Protein AF-A0A353N659-F1 (afdb_monomer)

Sequence (116 aa):
MRKIFEKTHPSIKVKIETIGYGDYFTVMQTRIAGGNVPDAFELNYENFATYAKKGTLLPLDELITKGKFDTVVINENALHAFKANNLQYGLPFSFSNVILIYNKELFDKAGIAYPT

Nearest PDB structures (foldseek):
  5f7v-assembly1_A  TM=8.995E-01  e=1.451E-08  Listeria monocytogenes EGD-e
  5z6c-assembly1_A  TM=7.705E-01  e=9.940E-04  Bacillus subtilis subsp. subtilis str. 168
  5z6b-assembly1_A  TM=7.671E-01  e=1.711E-03  Bacillus subtilis subsp. subtilis str. 168
  8vqk-assembly1_A  TM=7.146E-01  e=1.158E+00  Escherichia coli
  7v09-assembly2_B  TM=7.030E-01  e=1.627E+00  Enterobacter cloacae subsp. cloacae ATCC 13047

Radius of gyration: 19.48 Å; Cα contacts (8 Å, |Δi|>4): 58; chains: 1; bounding box: 49×35×52 Å

Foldseek 3Di:
DQVVVCVVVVVDHDDDDDDPPVCVVVVQVVCLVVVNHDPDDDDDLVCLVVCVVV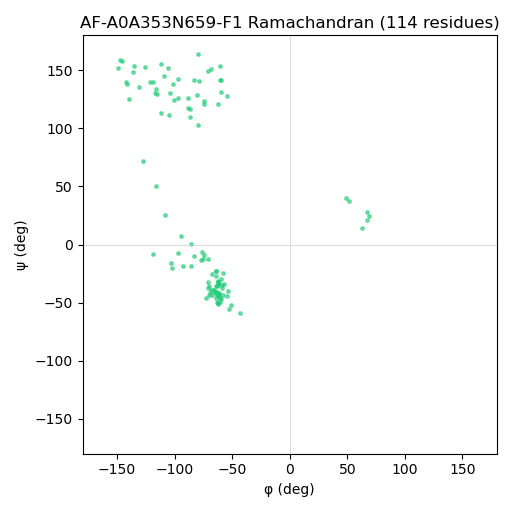VSFDFCPVVCVVVVPDLVVPDPVVQCSQDDPNTGGDRDPDD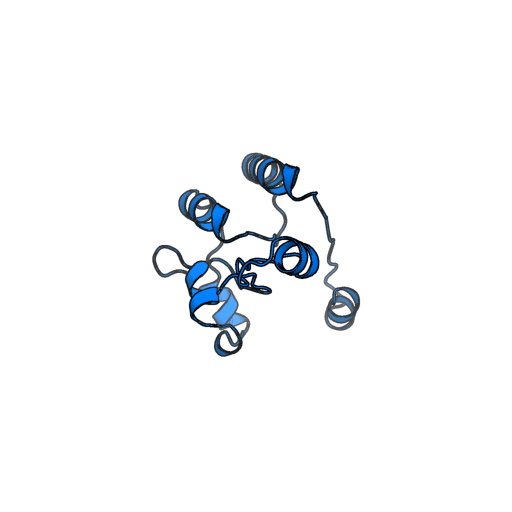DDDDDDDDVVVCVVVVHDDDD

Secondary structure (DSSP, 8-state):
-HHHHHHH-TT---------HHHHHHHHHHHHHTT---SS----HHHHHHHHHTT-S---HHHHHHHT--GGGS-HHHHHTTEETTEE----S----------HHHHHHHT-PPP-

Structure (mmCIF, N/CA/C/O backbone):
data_AF-A0A353N659-F1
#
_entry.id   AF-A0A353N659-F1
#
loop_
_atom_site.group_PDB
_atom_site.id
_atom_site.type_symbol
_atom_site.label_atom_id
_atom_site.label_alt_id
_atom_site.label_comp_id
_atom_site.label_asym_id
_atom_site.label_entity_id
_atom_site.label_seq_id
_atom_site.pdbx_PDB_ins_code
_atom_site.Cartn_x
_atom_site.Cartn_y
_atom_site.Cartn_z
_atom_site.occupancy
_atom_site.B_iso_or_equiv
_atom_site.auth_seq_id
_atom_site.auth_comp_id
_atom_site.auth_asym_id
_atom_site.auth_atom_id
_atom_site.pdbx_PDB_model_num
ATOM 1 N N . MET A 1 1 ? -2.526 -16.295 4.833 1.00 85.06 1 MET A N 1
ATOM 2 C CA . MET A 1 1 ? -2.678 -15.269 5.890 1.00 85.06 1 MET A CA 1
ATOM 3 C C . MET A 1 1 ? -4.105 -15.183 6.440 1.00 85.06 1 MET A C 1
ATOM 5 O O . MET A 1 1 ? -4.250 -15.440 7.626 1.00 85.06 1 MET A O 1
ATOM 9 N N . ARG A 1 2 ? -5.157 -14.972 5.623 1.00 93.44 2 ARG A N 1
ATOM 10 C CA . ARG A 1 2 ? -6.570 -14.917 6.083 1.00 93.44 2 ARG A CA 1
ATOM 11 C C . ARG A 1 2 ? -6.968 -15.993 7.104 1.00 93.44 2 ARG A C 1
ATOM 13 O O . ARG A 1 2 ? -7.353 -15.669 8.216 1.00 93.44 2 ARG A O 1
ATOM 20 N N . LYS A 1 3 ? -6.823 -17.275 6.740 1.00 95.12 3 LYS A N 1
ATOM 21 C CA . LYS A 1 3 ? -7.225 -18.406 7.600 1.00 95.12 3 LYS A CA 1
ATOM 22 C C . LYS A 1 3 ? -6.542 -18.395 8.976 1.00 95.12 3 LYS A C 1
ATOM 24 O O . LYS A 1 3 ? -7.138 -18.833 9.948 1.00 95.12 3 LYS A O 1
ATOM 29 N N . ILE A 1 4 ? -5.294 -17.924 9.051 1.00 96.31 4 ILE A N 1
ATOM 30 C CA . ILE A 1 4 ? -4.540 -17.841 10.310 1.00 96.31 4 ILE A CA 1
ATOM 31 C C . ILE A 1 4 ? -5.098 -16.703 11.168 1.00 96.31 4 ILE A C 1
ATOM 33 O O . ILE A 1 4 ? -5.375 -16.919 12.342 1.00 96.31 4 ILE A O 1
ATOM 37 N N . PHE A 1 5 ? -5.328 -15.532 10.567 1.00 95.75 5 PHE A N 1
ATOM 38 C CA . PHE A 1 5 ? -5.920 -14.381 11.247 1.00 95.75 5 PHE A CA 1
ATOM 39 C C . PHE A 1 5 ? -7.317 -14.694 11.805 1.00 95.75 5 PHE A C 1
ATOM 41 O O . PHE A 1 5 ? -7.577 -14.454 12.978 1.00 95.75 5 PHE A O 1
ATOM 48 N N . GLU A 1 6 ? -8.190 -15.313 11.005 1.00 97.56 6 GLU A N 1
ATOM 49 C CA . GLU A 1 6 ? -9.547 -15.693 11.435 1.00 97.56 6 GLU A CA 1
ATOM 50 C C . GLU A 1 6 ? -9.544 -16.794 12.508 1.00 97.56 6 GLU A C 1
ATOM 52 O O . GLU A 1 6 ? -10.481 -16.891 13.296 1.00 97.56 6 GLU A O 1
ATOM 57 N N . LYS A 1 7 ? -8.496 -17.629 12.566 1.00 97.31 7 LYS A N 1
ATOM 58 C CA . LYS A 1 7 ? -8.337 -18.632 13.627 1.00 97.31 7 LYS A CA 1
ATOM 59 C C . LYS A 1 7 ? -7.995 -17.982 14.970 1.00 97.31 7 LYS A C 1
ATOM 61 O O . LYS A 1 7 ? -8.463 -18.460 15.998 1.00 97.31 7 LYS A O 1
ATOM 66 N N . THR A 1 8 ? -7.182 -16.924 14.972 1.00 97.50 8 THR A N 1
ATOM 67 C CA . THR A 1 8 ? -6.812 -16.189 16.194 1.00 97.50 8 THR A CA 1
ATOM 68 C C . THR A 1 8 ? -7.824 -15.105 16.574 1.00 97.50 8 THR A C 1
ATOM 70 O O . THR A 1 8 ?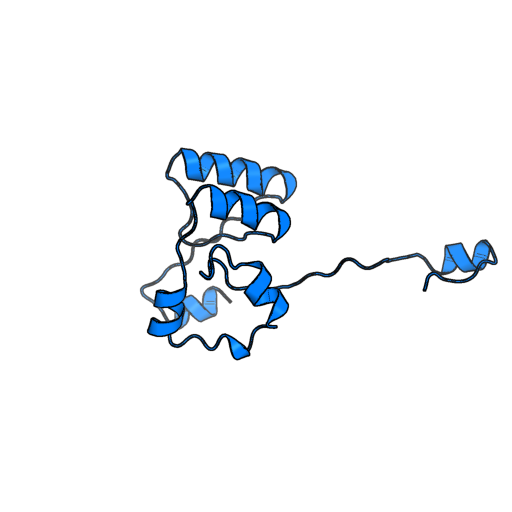 -7.868 -14.707 17.733 1.00 97.50 8 THR A O 1
ATOM 73 N N . HIS A 1 9 ? -8.679 -14.683 15.636 1.00 96.69 9 HIS A N 1
ATOM 74 C 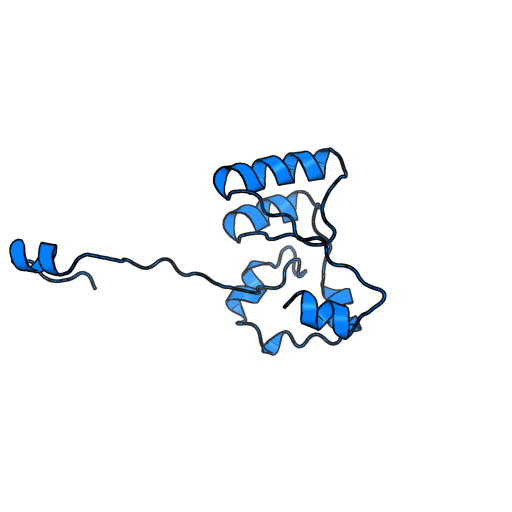CA . HIS A 1 9 ? -9.737 -13.686 15.830 1.00 96.69 9 HIS A CA 1
ATOM 75 C C . HIS A 1 9 ? -11.091 -14.237 15.344 1.00 96.69 9 HIS A C 1
ATOM 77 O O . HIS A 1 9 ? -11.597 -13.813 14.304 1.00 96.69 9 HIS A O 1
ATOM 83 N N . PRO A 1 10 ? -11.702 -15.196 16.065 1.00 96.12 10 PRO A N 1
ATOM 84 C CA . PRO A 1 10 ? -12.849 -15.963 15.566 1.00 96.12 10 PRO A CA 1
ATOM 85 C C . PRO A 1 10 ? -14.114 -15.129 15.306 1.00 96.12 10 PRO A C 1
ATOM 87 O O . PRO A 1 10 ? -14.953 -15.540 14.500 1.00 96.12 10 PRO A O 1
ATOM 90 N N . SER A 1 11 ? -14.242 -13.966 15.955 1.00 97.62 11 SER A N 1
ATOM 91 C CA . SER A 1 11 ? -15.331 -13.004 15.747 1.00 97.62 11 SER A CA 1
ATOM 92 C C . SER A 1 11 ? -15.176 -12.158 14.478 1.00 97.62 11 SER A C 1
ATOM 94 O O . SER A 1 11 ? -16.137 -11.513 14.071 1.00 97.62 11 SER A O 1
ATOM 96 N N . ILE A 1 12 ? -14.001 -12.162 13.840 1.00 97.56 12 ILE A N 1
ATOM 97 C CA . ILE A 1 12 ? -13.719 -11.371 12.640 1.00 97.56 12 ILE A CA 1
ATOM 98 C C . ILE A 1 12 ? -13.729 -12.290 11.416 1.00 97.56 12 ILE A C 1
ATOM 100 O O . ILE A 1 12 ? -13.075 -13.335 11.392 1.00 97.56 12 ILE A O 1
ATOM 104 N N . LYS A 1 13 ? -14.467 -11.887 10.377 1.00 97.00 13 LYS A N 1
ATOM 105 C CA . LYS A 1 13 ? -14.472 -12.534 9.059 1.00 97.00 13 LYS A CA 1
ATOM 106 C C . LYS A 1 13 ? -13.924 -11.574 8.022 1.00 97.00 13 LYS A C 1
ATOM 108 O O . LYS A 1 13 ? -14.382 -10.442 7.928 1.00 97.00 13 LYS A O 1
ATOM 113 N N . VAL A 1 14 ? -12.957 -12.034 7.236 1.00 97.00 14 VAL A N 1
ATOM 114 C CA . VAL A 1 14 ? -12.292 -11.208 6.228 1.00 97.00 14 VAL A CA 1
ATOM 115 C C . VAL A 1 14 ? -12.805 -11.597 4.847 1.00 97.00 14 VAL A C 1
ATOM 117 O O . VAL A 1 14 ? -12.511 -12.679 4.330 1.00 97.00 14 VAL A O 1
ATOM 120 N N . LYS A 1 15 ? -13.551 -10.692 4.216 1.00 96.62 15 LYS A N 1
ATOM 121 C CA . LYS A 1 15 ? -13.955 -10.825 2.815 1.00 96.62 15 LYS A CA 1
ATOM 122 C C . LYS A 1 15 ? -12.874 -10.209 1.930 1.00 96.62 15 LYS A C 1
ATOM 124 O O . LYS A 1 15 ? -12.611 -9.018 2.019 1.00 96.62 15 LYS A O 1
ATOM 129 N N . ILE A 1 16 ? -12.250 -11.027 1.087 1.00 95.56 16 ILE A N 1
ATOM 130 C CA . ILE A 1 16 ? -11.265 -10.556 0.108 1.00 95.56 16 ILE A CA 1
ATOM 131 C C . ILE A 1 16 ? -11.983 -10.379 -1.224 1.00 95.56 16 ILE A C 1
ATOM 133 O O . ILE A 1 16 ? -12.619 -11.316 -1.707 1.00 95.56 16 ILE A O 1
ATOM 137 N N . GLU A 1 17 ? -11.861 -9.193 -1.805 1.00 95.50 17 GLU A N 1
ATOM 138 C CA . GLU A 1 17 ? -12.316 -8.886 -3.156 1.00 95.50 17 GLU A CA 1
ATOM 139 C C . GLU A 1 17 ? -11.100 -8.541 -4.009 1.00 95.50 17 GLU A C 1
ATOM 141 O O . GLU A 1 17 ? -10.232 -7.784 -3.582 1.00 95.50 17 GLU A O 1
ATOM 146 N N . THR A 1 18 ? -11.031 -9.106 -5.211 1.00 95.44 18 THR A N 1
ATOM 147 C CA . THR A 1 18 ? -9.939 -8.854 -6.152 1.00 95.44 18 THR A CA 1
ATOM 148 C C . THR A 1 18 ? -10.511 -8.191 -7.391 1.00 95.44 18 THR A C 1
ATOM 150 O O . THR A 1 18 ? -11.491 -8.670 -7.958 1.00 95.44 18 THR A O 1
ATOM 153 N N . ILE A 1 19 ? -9.892 -7.089 -7.805 1.00 95.88 19 ILE A N 1
ATOM 154 C CA . ILE A 1 19 ? -10.228 -6.353 -9.023 1.00 95.88 19 ILE A CA 1
ATOM 155 C C . ILE A 1 19 ? -8.962 -6.328 -9.880 1.00 95.88 19 ILE A C 1
ATOM 157 O O . ILE A 1 19 ? -7.859 -6.183 -9.350 1.00 95.88 19 ILE A O 1
ATOM 161 N N . GLY A 1 20 ? -9.104 -6.502 -11.194 1.00 96.31 20 GLY A N 1
ATOM 162 C CA . GLY A 1 20 ? -7.974 -6.397 -12.114 1.00 96.31 20 GLY A CA 1
ATOM 163 C C . GLY A 1 20 ? -7.343 -5.006 -12.045 1.00 96.31 20 GLY A C 1
ATOM 164 O O . GLY A 1 20 ? -8.054 -4.010 -11.937 1.00 96.31 20 GLY A O 1
ATOM 165 N N . TYR A 1 21 ? -6.012 -4.926 -12.125 1.00 92.00 21 TYR A N 1
ATOM 166 C CA . TYR A 1 21 ? -5.287 -3.661 -11.950 1.00 92.00 21 TYR A CA 1
ATOM 167 C C . TYR A 1 21 ? -5.797 -2.537 -12.869 1.00 92.00 21 TYR A C 1
ATOM 169 O O . TYR A 1 21 ? -5.951 -1.405 -12.417 1.00 92.00 21 TYR A O 1
ATOM 177 N N . GLY A 1 22 ? -6.125 -2.861 -14.128 1.00 95.69 22 GLY A N 1
ATOM 178 C CA . GLY A 1 22 ? -6.641 -1.892 -15.104 1.00 95.69 22 GLY A CA 1
ATOM 179 C C . GLY A 1 22 ? -7.949 -1.210 -14.686 1.00 95.69 22 GLY A C 1
ATOM 180 O O . GLY A 1 22 ? -8.158 -0.047 -15.018 1.00 95.69 22 GLY A O 1
ATOM 181 N N . ASP A 1 23 ? -8.782 -1.893 -13.898 1.00 96.62 23 ASP A N 1
ATOM 182 C CA . ASP A 1 23 ? -10.087 -1.388 -13.458 1.00 96.62 23 ASP A CA 1
ATOM 183 C C . ASP A 1 23 ? -10.080 -0.903 -12.001 1.00 96.62 23 ASP A C 1
ATOM 185 O O . ASP A 1 23 ? -10.994 -0.195 -11.571 1.00 96.62 23 ASP A O 1
ATOM 189 N N . TYR A 1 24 ? -9.056 -1.277 -11.229 1.00 96.50 24 TYR A N 1
ATOM 190 C CA . TYR A 1 24 ? -9.014 -1.134 -9.775 1.00 96.50 24 TYR A CA 1
ATOM 191 C C . TYR A 1 24 ? -9.323 0.292 -9.306 1.00 96.50 24 TYR A C 1
ATOM 193 O O . TYR A 1 24 ? -10.258 0.509 -8.533 1.00 96.50 24 TYR A O 1
ATOM 201 N N . PHE A 1 25 ? -8.580 1.286 -9.799 1.00 95.06 25 PHE A N 1
ATOM 202 C CA . PHE A 1 25 ? -8.730 2.669 -9.337 1.00 95.06 25 PHE A CA 1
ATOM 203 C C . PHE A 1 25 ? -10.035 3.316 -9.806 1.00 95.06 25 PHE A C 1
ATOM 205 O O . PHE A 1 25 ? -10.619 4.096 -9.055 1.00 95.06 25 PHE A O 1
ATOM 212 N N . THR A 1 26 ? -10.544 2.947 -10.984 1.00 95.06 26 THR A N 1
ATOM 213 C CA . THR A 1 26 ? -11.863 3.388 -11.461 1.00 95.06 26 THR A CA 1
ATOM 214 C C . THR A 1 26 ? -12.962 2.881 -10.531 1.00 95.06 26 THR A C 1
ATOM 216 O O . THR A 1 26 ? -13.754 3.670 -10.016 1.00 95.06 26 THR A O 1
ATOM 219 N N . VAL A 1 27 ? -12.959 1.578 -10.224 1.00 96.12 27 VAL A N 1
ATOM 220 C CA . VAL A 1 27 ? -13.927 0.971 -9.299 1.00 96.12 27 VAL A CA 1
ATOM 221 C C . VAL A 1 27 ? -13.815 1.587 -7.905 1.00 96.12 27 VAL A C 1
ATOM 223 O O . VAL A 1 27 ? -14.835 1.899 -7.289 1.00 96.12 27 VAL A O 1
ATOM 226 N N . MET A 1 28 ? -12.596 1.816 -7.408 1.00 95.94 28 MET A N 1
ATOM 227 C CA . MET A 1 28 ? -12.384 2.441 -6.101 1.00 95.94 28 MET A CA 1
ATOM 228 C C . MET A 1 28 ? -12.915 3.875 -6.040 1.00 95.94 28 MET A C 1
ATOM 230 O O . MET A 1 28 ? -13.537 4.244 -5.047 1.00 95.94 28 MET A O 1
ATOM 234 N N . GLN A 1 29 ? -12.732 4.678 -7.090 1.00 92.50 29 GLN A N 1
ATOM 235 C CA . GLN A 1 29 ? -13.297 6.029 -7.153 1.00 92.50 29 GLN A CA 1
ATOM 236 C C . GLN A 1 29 ? -14.830 6.008 -7.127 1.00 92.50 29 GLN A C 1
ATOM 238 O O . GLN A 1 29 ? -15.432 6.779 -6.379 1.00 92.50 29 GLN A O 1
ATOM 243 N N . THR A 1 30 ? -15.465 5.098 -7.874 1.00 95.06 30 THR A N 1
ATOM 244 C CA . THR A 1 30 ? -16.925 4.916 -7.834 1.00 95.06 30 THR A CA 1
ATOM 245 C C . THR A 1 30 ? -17.402 4.477 -6.451 1.00 95.06 30 THR A C 1
ATOM 247 O O . THR A 1 30 ? -18.378 5.022 -5.942 1.00 95.06 30 THR A O 1
ATOM 250 N N . ARG A 1 31 ? -16.701 3.532 -5.808 1.00 95.62 31 ARG A N 1
ATOM 251 C CA . ARG A 1 31 ? -17.019 3.065 -4.449 1.00 95.62 31 ARG A CA 1
ATOM 252 C C . ARG A 1 31 ? -16.916 4.182 -3.414 1.00 95.62 31 ARG A C 1
ATOM 254 O O . ARG A 1 31 ? -17.800 4.292 -2.573 1.00 95.62 31 ARG A O 1
ATOM 261 N N . ILE A 1 32 ? -15.893 5.032 -3.509 1.00 93.62 32 ILE A N 1
ATOM 262 C CA . ILE A 1 32 ? -15.735 6.214 -2.647 1.00 93.62 32 ILE A CA 1
ATOM 263 C C . ILE A 1 32 ? -16.879 7.198 -2.857 1.00 93.62 32 ILE A C 1
ATOM 265 O O . ILE A 1 32 ? -17.512 7.603 -1.887 1.00 93.62 32 ILE A O 1
ATOM 269 N N . ALA A 1 33 ? -17.188 7.543 -4.107 1.00 92.62 33 ALA A N 1
ATOM 270 C CA . ALA A 1 33 ? -18.281 8.462 -4.414 1.00 92.62 33 ALA A CA 1
ATOM 271 C C . ALA A 1 33 ? -19.650 7.924 -3.959 1.00 92.62 33 ALA A C 1
ATOM 273 O O . ALA A 1 33 ? -20.500 8.694 -3.521 1.00 92.62 33 ALA A O 1
ATOM 274 N N . GLY A 1 34 ? -19.855 6.606 -4.043 1.00 95.38 34 GLY A N 1
ATOM 275 C CA . GLY A 1 34 ? -21.080 5.931 -3.617 1.00 95.38 34 GLY A CA 1
ATOM 276 C C . GLY A 1 34 ? -21.136 5.555 -2.133 1.00 95.38 34 GLY A C 1
ATOM 277 O O . GLY A 1 34 ? -22.115 4.939 -1.722 1.00 95.38 34 GLY A O 1
ATOM 278 N N . GLY A 1 35 ? -20.105 5.860 -1.335 1.00 93.00 35 GLY A N 1
ATOM 279 C CA . GLY A 1 35 ? -20.060 5.507 0.091 1.00 93.00 35 GLY A CA 1
ATOM 280 C C . GLY A 1 35 ? -19.976 4.000 0.381 1.00 93.00 35 GLY A C 1
ATOM 281 O O . GLY A 1 35 ? -20.315 3.572 1.478 1.00 93.00 35 GLY A O 1
ATOM 282 N N . ASN A 1 36 ? -19.530 3.192 -0.585 1.00 94.50 36 ASN A N 1
ATOM 283 C CA . ASN A 1 36 ? -19.417 1.731 -0.485 1.00 94.50 36 ASN A CA 1
ATOM 284 C C . ASN A 1 36 ? -17.949 1.273 -0.590 1.00 94.50 36 ASN A C 1
ATO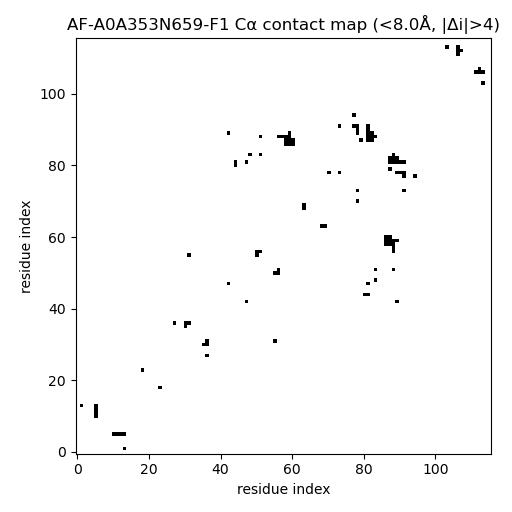M 286 O O . ASN A 1 36 ? -17.585 0.442 -1.428 1.00 94.50 36 ASN A O 1
ATOM 290 N N . VAL A 1 37 ? -17.081 1.899 0.205 1.00 93.19 37 VAL A N 1
ATOM 291 C CA . VAL A 1 37 ? -15.637 1.622 0.248 1.00 93.19 37 VAL A CA 1
ATOM 292 C C . VAL A 1 37 ? -15.372 0.420 1.160 1.00 93.19 37 VAL A C 1
ATOM 294 O O . VAL A 1 37 ? -16.025 0.310 2.195 1.00 93.19 37 VAL A O 1
ATOM 297 N N . PRO A 1 38 ? -14.422 -0.472 0.825 1.00 95.62 38 PRO A N 1
ATOM 298 C CA . PRO A 1 38 ? -13.946 -1.487 1.764 1.00 95.62 38 PRO A CA 1
ATOM 299 C C . PRO A 1 38 ? -13.330 -0.867 3.027 1.00 95.62 38 PRO A C 1
ATOM 301 O O . PRO A 1 38 ? -12.743 0.212 2.959 1.00 95.62 38 PRO A O 1
ATOM 304 N N . ASP A 1 39 ? -13.364 -1.594 4.145 1.00 95.62 39 ASP A N 1
ATOM 305 C CA . ASP A 1 39 ? -12.744 -1.157 5.409 1.00 95.62 39 ASP A CA 1
ATOM 306 C C . ASP A 1 39 ? -11.218 -0.980 5.294 1.00 95.62 39 ASP A C 1
ATOM 308 O O . ASP A 1 39 ? -10.621 -0.128 5.948 1.00 95.62 39 ASP A O 1
ATOM 312 N N . ALA A 1 40 ? -10.584 -1.795 4.448 1.00 94.56 40 ALA A N 1
ATOM 313 C CA . ALA A 1 40 ? -9.177 -1.710 4.087 1.00 94.56 40 ALA A CA 1
ATOM 314 C C . ALA A 1 40 ? -9.015 -2.049 2.603 1.00 94.56 40 ALA A C 1
ATOM 316 O O . ALA A 1 40 ? -9.666 -2.961 2.090 1.00 94.56 40 ALA A O 1
ATOM 317 N N . PHE A 1 41 ? -8.142 -1.324 1.909 1.00 94.94 41 PHE A N 1
ATOM 318 C CA . PHE A 1 41 ? -7.894 -1.517 0.485 1.00 94.94 41 PHE A CA 1
ATOM 319 C C . PHE A 1 41 ? -6.441 -1.201 0.137 1.00 94.94 41 PHE A C 1
ATOM 321 O O . PHE A 1 41 ? -5.746 -0.490 0.861 1.00 94.94 41 PHE A O 1
ATOM 328 N N . GLU A 1 42 ? -5.981 -1.746 -0.984 1.00 93.69 42 GLU A N 1
ATOM 329 C CA . GLU A 1 42 ? -4.636 -1.496 -1.488 1.00 93.69 42 GLU A CA 1
ATOM 330 C C . GLU A 1 42 ? -4.568 -0.139 -2.192 1.00 93.69 42 GLU A C 1
ATOM 332 O O . GLU A 1 42 ? -5.480 0.264 -2.917 1.00 93.69 42 GLU A O 1
ATOM 337 N N . LEU A 1 43 ? -3.465 0.571 -1.999 1.00 93.44 43 LEU A N 1
ATOM 338 C CA . LEU A 1 43 ? -3.201 1.838 -2.659 1.00 93.44 43 LEU A CA 1
ATOM 339 C C . LEU A 1 43 ? -1.732 1.846 -3.058 1.00 93.44 43 LEU A C 1
ATOM 341 O O . LEU A 1 43 ? -0.858 1.626 -2.222 1.00 93.44 43 LEU A O 1
ATOM 345 N N . ASN A 1 44 ? -1.465 2.069 -4.340 1.00 92.44 44 ASN A N 1
ATOM 346 C CA . ASN A 1 44 ? -0.102 2.266 -4.805 1.00 92.44 44 ASN A CA 1
ATOM 347 C C . ASN A 1 44 ? 0.352 3.705 -4.522 1.00 92.44 44 ASN A C 1
ATOM 349 O O . ASN A 1 44 ? -0.453 4.603 -4.245 1.00 92.44 44 ASN A O 1
ATOM 353 N N . TYR A 1 45 ? 1.660 3.918 -4.594 1.00 90.31 45 TYR A N 1
ATOM 354 C CA . TYR A 1 45 ? 2.252 5.218 -4.311 1.00 90.31 45 TYR A CA 1
ATOM 355 C C . TYR A 1 45 ? 1.786 6.294 -5.307 1.00 90.31 45 TYR A C 1
ATOM 357 O O . TYR A 1 45 ? 1.518 7.430 -4.923 1.00 90.31 45 TYR A O 1
ATOM 365 N N . GLU A 1 46 ? 1.599 5.922 -6.574 1.00 91.56 46 GLU A N 1
ATOM 366 C CA . GLU A 1 46 ? 1.222 6.825 -7.663 1.00 91.56 46 GLU A CA 1
ATOM 367 C C . GLU A 1 46 ? -0.166 7.447 -7.460 1.00 91.56 46 GLU A C 1
ATOM 369 O O . GLU A 1 46 ? -0.380 8.612 -7.797 1.00 91.56 46 GLU A O 1
ATOM 374 N N . ASN A 1 47 ? -1.116 6.700 -6.885 1.00 93.44 47 ASN A N 1
ATOM 375 C CA . ASN A 1 47 ? -2.461 7.213 -6.615 1.00 93.44 47 ASN A CA 1
ATOM 376 C C . ASN A 1 47 ? -2.610 7.806 -5.211 1.00 93.44 47 ASN A C 1
ATOM 378 O O . ASN A 1 47 ? -3.536 8.591 -4.984 1.00 93.44 47 ASN A O 1
ATOM 382 N N . PHE A 1 48 ? -1.709 7.481 -4.278 1.00 94.94 48 PHE A N 1
ATOM 383 C CA . PHE A 1 48 ? -1.813 7.879 -2.874 1.00 94.94 48 PHE A CA 1
ATOM 384 C C . PHE A 1 48 ? -2.068 9.379 -2.681 1.00 94.94 48 PHE A C 1
ATOM 386 O O . PHE A 1 48 ? -3.038 9.762 -2.022 1.00 94.94 48 PHE A O 1
ATOM 393 N N . ALA A 1 49 ? -1.252 10.233 -3.305 1.00 92.81 49 ALA A N 1
ATOM 394 C CA . ALA A 1 49 ? -1.339 11.680 -3.121 1.00 92.81 49 ALA A CA 1
ATOM 395 C C . ALA A 1 49 ? -2.718 12.246 -3.503 1.00 92.81 49 ALA A C 1
ATOM 397 O O . ALA A 1 49 ? -3.214 13.170 -2.857 1.00 92.81 49 ALA A O 1
ATOM 398 N N . THR A 1 50 ? -3.366 11.682 -4.525 1.00 93.25 50 THR A N 1
ATOM 399 C CA . THR A 1 50 ? -4.713 12.090 -4.946 1.00 93.25 50 THR A CA 1
ATOM 400 C C . THR A 1 50 ? -5.762 11.726 -3.898 1.00 93.25 50 THR A C 1
ATOM 402 O O . THR A 1 50 ? -6.627 12.545 -3.594 1.00 93.25 50 THR A O 1
ATOM 405 N N . TYR A 1 51 ? -5.688 10.526 -3.323 1.00 95.00 51 TYR A N 1
ATOM 406 C CA . TYR A 1 51 ? -6.639 10.068 -2.307 1.00 95.00 51 TYR A CA 1
ATOM 407 C C . TYR A 1 51 ? -6.460 10.841 -0.994 1.00 95.00 51 TYR A C 1
ATOM 409 O O . TYR A 1 51 ? -7.441 11.300 -0.410 1.00 95.00 51 TYR A O 1
ATOM 417 N N . ALA A 1 52 ? -5.212 11.078 -0.580 1.00 94.81 52 ALA A N 1
ATOM 418 C CA . ALA A 1 52 ? -4.905 11.893 0.592 1.00 94.81 52 ALA A CA 1
ATOM 419 C C . ALA A 1 52 ? -5.430 13.331 0.440 1.00 94.81 52 ALA A C 1
ATOM 421 O O . ALA A 1 52 ? -6.108 13.841 1.329 1.00 94.81 52 ALA A O 1
ATOM 422 N N . LYS A 1 53 ? -5.202 13.971 -0.719 1.00 92.88 53 LYS A N 1
ATOM 423 C CA . LYS A 1 53 ? -5.710 15.327 -1.008 1.00 92.88 53 LYS A CA 1
ATOM 424 C C . LYS A 1 53 ? -7.236 15.416 -1.018 1.00 92.88 53 LYS A C 1
ATOM 426 O O . LYS A 1 53 ? -7.777 16.456 -0.661 1.00 92.88 53 LYS A O 1
ATOM 431 N N . LYS A 1 54 ? -7.926 14.350 -1.431 1.00 92.50 54 LYS A N 1
ATOM 432 C CA . LYS A 1 54 ? -9.396 14.280 -1.426 1.00 92.50 54 LYS A CA 1
ATOM 433 C C . LYS A 1 54 ? -9.985 14.045 -0.030 1.00 92.50 54 LYS A C 1
ATOM 435 O O . LYS A 1 54 ? -11.203 14.083 0.104 1.00 92.50 54 LYS A O 1
ATOM 440 N N . GLY A 1 55 ? -9.158 13.792 0.989 1.00 92.94 55 GLY A N 1
ATOM 441 C CA . GLY A 1 55 ? -9.624 13.539 2.354 1.00 92.94 55 GLY A CA 1
ATOM 442 C C . GLY A 1 55 ? -10.372 12.213 2.508 1.00 92.94 55 GLY A C 1
ATOM 443 O O . GLY A 1 55 ? -11.196 12.073 3.403 1.00 92.94 55 GLY A O 1
ATOM 444 N N . THR A 1 56 ? -10.117 11.241 1.626 1.00 93.00 56 THR A N 1
ATOM 445 C CA . THR A 1 56 ? -10.836 9.954 1.599 1.00 93.00 56 THR A CA 1
ATOM 446 C C . THR A 1 56 ? -10.114 8.853 2.378 1.00 93.00 56 THR A C 1
ATOM 448 O O . THR A 1 56 ? -10.486 7.689 2.269 1.00 93.00 56 THR A O 1
ATOM 451 N N . LEU A 1 57 ? -9.038 9.194 3.091 1.00 96.06 57 LEU A N 1
ATOM 452 C CA . LEU A 1 57 ? -8.194 8.262 3.837 1.00 96.06 57 LEU A CA 1
ATOM 453 C C . LEU A 1 57 ? -8.225 8.610 5.325 1.00 96.06 57 LEU A C 1
ATOM 455 O O . LEU A 1 57 ? -8.169 9.782 5.694 1.00 96.06 57 LEU A O 1
ATOM 459 N N . LEU A 1 58 ? -8.275 7.581 6.168 1.00 96.19 58 LEU A N 1
ATOM 460 C CA . LEU A 1 58 ? -8.193 7.714 7.619 1.00 96.19 58 LEU A CA 1
ATOM 461 C C . LEU A 1 58 ? -6.719 7.864 8.051 1.00 96.19 58 LEU A C 1
ATOM 463 O O . LEU A 1 58 ? -5.911 7.014 7.669 1.00 96.19 58 LEU A O 1
ATOM 467 N N . PRO A 1 59 ? -6.353 8.880 8.856 1.00 97.62 59 PRO A N 1
ATOM 468 C CA . PRO A 1 59 ? -5.055 8.913 9.528 1.00 97.62 59 PRO A CA 1
ATOM 469 C C . PRO A 1 59 ? -4.888 7.703 10.456 1.00 97.62 59 PRO A C 1
ATOM 471 O O . PRO A 1 59 ? -5.766 7.391 11.259 1.00 97.62 59 PRO A O 1
ATOM 474 N N . LEU A 1 60 ? -3.758 7.013 10.353 1.00 97.38 60 LEU A N 1
ATOM 475 C CA . LEU A 1 60 ? -3.494 5.751 11.043 1.00 97.38 60 LEU A CA 1
ATOM 476 C C . LEU A 1 60 ? -2.693 5.925 12.337 1.00 97.38 60 LEU A C 1
ATOM 478 O O . LEU A 1 60 ? -2.542 4.955 13.072 1.00 97.38 60 LEU A O 1
ATOM 482 N N . ASP A 1 61 ? -2.187 7.120 12.641 1.00 97.44 61 ASP A N 1
ATOM 483 C CA . ASP A 1 61 ? -1.277 7.382 13.765 1.00 97.44 61 ASP A CA 1
ATOM 484 C C . ASP A 1 61 ? -1.835 6.898 15.122 1.00 97.44 61 ASP A C 1
ATOM 486 O O . ASP A 1 61 ? -1.146 6.220 15.895 1.00 97.44 61 ASP A O 1
ATOM 490 N N . GLU A 1 62 ? -3.119 7.161 15.390 1.00 97.31 62 GLU A N 1
ATOM 491 C CA . GLU A 1 62 ? -3.796 6.681 16.602 1.00 97.31 62 GLU A CA 1
ATOM 492 C C . GLU A 1 62 ? -3.948 5.155 16.618 1.00 97.31 62 GLU A C 1
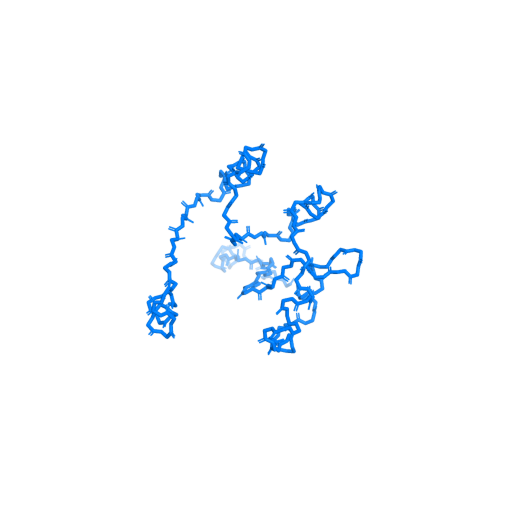ATOM 494 O O . GLU A 1 62 ? -3.762 4.519 17.659 1.00 97.31 62 GLU A O 1
ATOM 499 N N . LEU A 1 63 ? -4.256 4.548 15.467 1.00 96.38 63 LEU A N 1
ATOM 500 C CA . LEU A 1 63 ? -4.404 3.097 15.332 1.00 96.38 63 LEU A CA 1
ATOM 501 C C . LEU A 1 63 ? -3.064 2.378 15.501 1.00 96.38 63 LEU A C 1
ATOM 503 O O . LEU A 1 63 ? -3.018 1.342 16.160 1.00 96.38 63 LEU A O 1
ATOM 507 N N . ILE A 1 64 ? -1.979 2.942 14.969 1.00 96.25 64 ILE A N 1
ATOM 508 C CA . ILE A 1 64 ? -0.612 2.439 15.142 1.00 96.25 64 ILE A CA 1
ATOM 509 C C . ILE A 1 64 ? -0.252 2.443 16.629 1.00 96.25 64 ILE A C 1
ATOM 511 O O . ILE A 1 64 ? 0.151 1.413 17.173 1.00 96.25 64 ILE A O 1
ATOM 515 N N . THR A 1 65 ? -0.483 3.572 17.305 1.00 96.25 65 THR A N 1
ATOM 516 C CA . THR A 1 65 ? -0.190 3.735 18.736 1.00 96.25 65 THR A CA 1
ATOM 517 C C . THR A 1 65 ? -1.018 2.772 19.590 1.00 96.25 65 THR A C 1
ATOM 519 O O . THR A 1 65 ? -0.474 2.020 20.400 1.00 96.25 65 THR A O 1
ATOM 522 N N . LYS A 1 66 ? -2.342 2.737 19.387 1.00 96.81 66 LYS A N 1
ATOM 523 C CA . LYS A 1 66 ? -3.265 1.879 20.148 1.00 96.81 66 LYS A CA 1
ATOM 524 C C . LYS A 1 66 ? -3.024 0.394 19.885 1.00 96.81 66 LYS A C 1
ATOM 526 O O . LYS A 1 66 ? -3.098 -0.415 20.809 1.00 96.81 66 LYS A O 1
ATOM 531 N N . GLY A 1 67 ? -2.738 0.044 18.634 1.00 94.31 67 GLY A N 1
ATOM 532 C CA . GLY A 1 67 ? -2.426 -1.313 18.201 1.00 94.31 67 GLY A CA 1
ATOM 533 C C . GLY A 1 67 ? -1.029 -1.778 18.606 1.00 94.31 67 GLY A C 1
ATOM 534 O O . GLY A 1 67 ? -0.736 -2.960 18.445 1.00 94.31 67 GLY A O 1
ATOM 535 N N . LYS A 1 68 ? -0.183 -0.880 19.138 1.00 95.31 68 LYS A N 1
ATOM 536 C CA . LYS A 1 68 ? 1.234 -1.137 19.434 1.00 95.31 68 LYS A CA 1
ATOM 537 C C . LYS A 1 68 ? 1.965 -1.721 18.221 1.00 95.31 68 LYS A C 1
ATOM 539 O O . LYS A 1 68 ? 2.779 -2.633 18.359 1.00 95.31 68 LYS A O 1
ATOM 544 N N . PHE A 1 69 ? 1.618 -1.237 17.030 1.00 93.38 69 PHE A N 1
ATOM 545 C CA . PHE A 1 69 ? 2.242 -1.698 15.802 1.00 93.38 69 PHE A CA 1
ATOM 546 C C . PHE A 1 69 ? 3.647 -1.104 15.704 1.00 93.38 69 PHE A C 1
ATOM 548 O O . PHE A 1 69 ? 3.808 0.116 15.703 1.00 93.38 69 PHE A O 1
ATOM 555 N N . ASP A 1 70 ? 4.654 -1.970 15.632 1.00 94.25 70 ASP A N 1
ATOM 556 C CA . ASP A 1 70 ? 6.043 -1.550 15.499 1.00 94.25 70 ASP A CA 1
ATOM 557 C C . ASP A 1 70 ? 6.338 -1.179 14.044 1.00 94.25 70 ASP A C 1
ATOM 559 O O . ASP A 1 70 ? 6.496 -2.045 13.187 1.00 94.25 70 ASP A O 1
ATOM 563 N N . THR A 1 71 ? 6.392 0.118 13.750 1.00 92.62 71 THR A N 1
ATOM 564 C CA . THR A 1 71 ? 6.696 0.6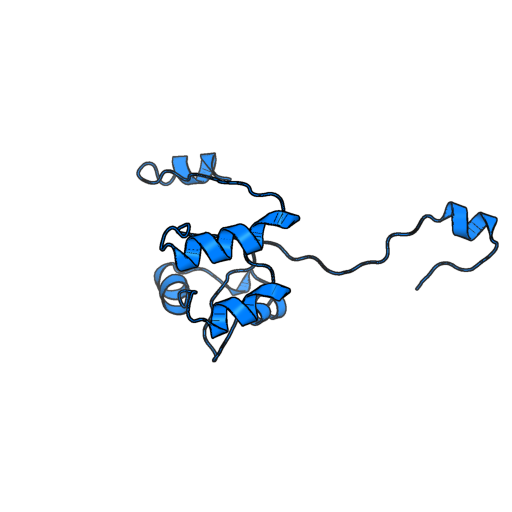16 12.405 1.00 92.62 71 THR A CA 1
ATOM 565 C C . THR A 1 71 ? 8.174 0.503 12.041 1.00 92.62 71 THR A C 1
ATOM 567 O O . THR A 1 71 ? 8.491 0.608 10.858 1.00 92.62 71 THR A O 1
ATOM 570 N N . VAL A 1 72 ? 9.072 0.233 13.001 1.00 93.56 72 VAL A N 1
ATOM 571 C CA . VAL A 1 72 ? 10.520 0.077 12.754 1.00 93.56 72 VAL A CA 1
ATOM 572 C C . VAL A 1 72 ? 10.807 -1.133 11.863 1.00 93.56 72 VAL A C 1
ATOM 574 O O . VAL A 1 72 ? 11.818 -1.176 11.166 1.00 93.56 72 VAL A O 1
ATOM 577 N N . VAL A 1 73 ? 9.889 -2.102 11.820 1.00 91.94 73 VAL A N 1
ATOM 578 C CA . VAL A 1 73 ? 9.991 -3.267 10.928 1.00 91.94 73 VAL A CA 1
ATOM 579 C C . VAL A 1 73 ? 9.780 -2.914 9.450 1.00 91.94 73 VAL A C 1
ATOM 581 O O . VAL A 1 73 ? 10.037 -3.746 8.580 1.00 91.94 73 VAL A O 1
ATOM 584 N N . ILE A 1 74 ? 9.297 -1.705 9.149 1.00 92.94 74 ILE A N 1
ATOM 585 C CA . ILE A 1 74 ? 9.055 -1.214 7.792 1.00 92.94 74 ILE A CA 1
ATOM 586 C C . ILE A 1 74 ? 10.207 -0.292 7.391 1.00 92.94 74 ILE A C 1
ATOM 588 O O . ILE A 1 74 ? 10.648 0.553 8.166 1.00 92.94 74 ILE A O 1
ATOM 592 N N . ASN A 1 75 ? 10.676 -0.417 6.146 1.00 93.00 75 ASN A N 1
ATOM 593 C CA . ASN A 1 75 ? 11.642 0.526 5.590 1.00 93.00 75 ASN A CA 1
ATOM 594 C C . ASN A 1 75 ? 11.120 1.971 5.703 1.00 93.00 75 ASN A C 1
ATOM 596 O O . ASN A 1 75 ? 10.021 2.278 5.241 1.00 93.00 75 ASN A O 1
ATOM 600 N N . GLU A 1 76 ? 11.934 2.860 6.272 1.00 93.81 76 GLU A N 1
ATOM 601 C CA . GLU A 1 76 ? 11.540 4.237 6.582 1.00 93.81 76 GLU A CA 1
ATOM 602 C C . GLU A 1 76 ? 11.065 5.017 5.347 1.00 93.81 76 GLU A C 1
ATOM 604 O O . GLU A 1 76 ? 10.023 5.670 5.392 1.00 93.81 76 GLU A O 1
ATOM 609 N N . ASN A 1 77 ? 11.765 4.892 4.214 1.00 92.25 77 ASN A N 1
ATOM 610 C CA . ASN A 1 77 ? 11.386 5.581 2.978 1.00 92.25 77 ASN A CA 1
ATOM 611 C C . ASN A 1 77 ? 10.044 5.074 2.445 1.00 92.25 77 ASN A C 1
ATOM 613 O O . ASN A 1 77 ? 9.207 5.871 2.023 1.00 92.25 77 ASN A O 1
ATOM 617 N N . ALA A 1 78 ? 9.814 3.760 2.498 1.00 92.56 78 ALA A N 1
ATOM 618 C CA . ALA A 1 78 ? 8.537 3.178 2.101 1.00 92.56 78 ALA A CA 1
ATOM 619 C C . ALA A 1 78 ? 7.398 3.649 3.017 1.00 92.56 78 ALA A C 1
ATOM 621 O O . ALA A 1 78 ? 6.318 3.977 2.533 1.00 92.56 78 ALA A O 1
ATOM 622 N N . LEU A 1 79 ? 7.629 3.723 4.330 1.00 94.81 79 LEU A N 1
ATOM 623 C CA . LEU A 1 79 ? 6.635 4.223 5.280 1.00 94.81 79 LEU A CA 1
ATOM 624 C C . LEU A 1 79 ? 6.308 5.701 5.014 1.00 94.81 79 LEU A C 1
ATOM 626 O O . LEU A 1 79 ? 5.137 6.080 4.939 1.00 94.81 79 LEU A O 1
ATOM 630 N N . HIS A 1 80 ? 7.340 6.522 4.806 1.00 94.38 80 HIS A N 1
ATOM 631 C CA . HIS A 1 80 ? 7.215 7.947 4.499 1.00 94.38 80 HIS A CA 1
ATOM 632 C C . HIS A 1 80 ? 6.521 8.228 3.167 1.00 94.38 80 HIS A C 1
ATOM 634 O O . HIS A 1 80 ? 5.852 9.253 3.042 1.00 94.38 80 HIS A O 1
ATOM 640 N N . ALA A 1 81 ? 6.594 7.303 2.210 1.00 93.69 81 ALA A N 1
ATOM 641 C CA . ALA A 1 81 ? 5.893 7.406 0.935 1.00 93.69 81 ALA A CA 1
ATOM 642 C C . ALA A 1 81 ? 4.361 7.538 1.099 1.00 93.69 81 ALA A C 1
ATOM 644 O O . ALA A 1 81 ? 3.698 8.121 0.246 1.00 93.69 81 ALA A O 1
ATOM 645 N N . PHE A 1 82 ? 3.797 7.064 2.215 1.00 96.25 82 PHE A N 1
ATOM 646 C CA . PHE A 1 82 ? 2.360 7.133 2.506 1.00 96.25 82 PHE A CA 1
ATOM 647 C C . PHE A 1 82 ? 2.005 8.146 3.607 1.00 96.25 82 PHE A C 1
ATOM 649 O O . PHE A 1 82 ? 0.966 8.022 4.267 1.00 96.25 82 PHE A O 1
ATOM 656 N N . LYS A 1 83 ? 2.851 9.170 3.798 1.00 96.62 83 LYS A N 1
ATOM 657 C CA . LYS A 1 83 ? 2.553 10.333 4.645 1.00 96.62 83 LYS A CA 1
ATOM 658 C C . LYS A 1 83 ? 2.049 11.521 3.828 1.00 96.62 83 LYS A C 1
ATOM 660 O O . LYS A 1 83 ? 2.558 11.818 2.751 1.00 96.62 83 LYS A O 1
ATOM 665 N N . ALA A 1 84 ? 1.091 12.256 4.381 1.00 96.00 84 ALA A N 1
ATOM 666 C CA . ALA A 1 84 ? 0.662 13.556 3.868 1.00 96.00 84 ALA A CA 1
ATOM 667 C C . ALA A 1 84 ? 0.372 14.495 5.043 1.00 96.00 84 ALA A C 1
ATOM 669 O O . ALA A 1 84 ? -0.213 14.073 6.034 1.00 96.00 84 ALA A O 1
ATOM 670 N N . ASN A 1 85 ? 0.790 15.763 4.963 1.00 93.94 85 ASN A N 1
ATOM 671 C CA . ASN A 1 85 ? 0.628 16.737 6.057 1.00 93.94 85 ASN A CA 1
ATOM 672 C C . ASN A 1 85 ? 1.103 16.200 7.425 1.00 93.94 85 ASN A C 1
ATOM 674 O O . ASN A 1 85 ? 0.456 16.419 8.444 1.00 93.94 85 ASN A O 1
ATOM 678 N N . ASN A 1 86 ? 2.225 15.470 7.426 1.00 94.69 86 ASN A N 1
ATOM 679 C CA . ASN A 1 86 ? 2.824 14.833 8.603 1.00 94.69 86 ASN A CA 1
ATOM 680 C C . ASN A 1 86 ? 1.973 13.743 9.296 1.00 94.69 86 ASN A C 1
ATOM 682 O O . ASN A 1 86 ? 2.309 13.337 10.403 1.00 94.69 86 ASN A O 1
ATOM 686 N N . LEU A 1 87 ? 0.917 13.247 8.645 1.00 96.88 87 LEU A N 1
ATOM 687 C CA . LEU A 1 87 ? 0.086 12.135 9.120 1.00 96.88 87 LEU A CA 1
ATOM 688 C C . LEU A 1 87 ? 0.317 10.884 8.269 1.00 96.88 87 LEU A C 1
ATOM 690 O O . LEU A 1 87 ? 0.535 10.992 7.057 1.00 96.88 87 LEU A O 1
ATOM 694 N N . GLN A 1 88 ? 0.259 9.706 8.893 1.00 97.44 88 GLN A N 1
ATOM 695 C CA . GLN A 1 88 ? 0.419 8.416 8.221 1.00 97.44 88 GLN A CA 1
ATOM 696 C C . GLN A 1 88 ? -0.934 7.912 7.715 1.00 97.44 88 GLN A C 1
ATOM 698 O O . GLN A 1 88 ? -1.862 7.760 8.498 1.00 97.44 88 GLN A O 1
ATOM 703 N N . TYR A 1 89 ? -1.052 7.580 6.430 1.00 97.44 89 TYR A N 1
ATOM 704 C CA . TYR A 1 89 ? -2.328 7.139 5.836 1.00 97.44 89 TYR A CA 1
ATOM 705 C C . TYR A 1 89 ? -2.302 5.719 5.264 1.00 97.44 89 TYR A C 1
ATOM 707 O O . TYR A 1 89 ? -3.338 5.191 4.869 1.00 97.44 89 TYR A O 1
ATOM 715 N N . GLY A 1 90 ? -1.129 5.091 5.203 1.00 95.81 90 GLY A N 1
ATOM 716 C CA . GLY A 1 90 ? -0.976 3.726 4.708 1.00 95.81 90 GLY A CA 1
ATOM 717 C C . GLY A 1 90 ? 0.174 2.999 5.388 1.00 95.81 90 GLY A C 1
ATOM 718 O O . GLY A 1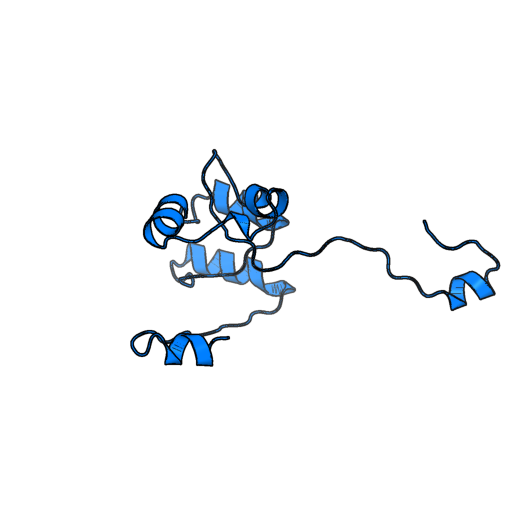 90 ? 1.138 3.628 5.814 1.00 95.81 90 GLY A O 1
ATOM 719 N N . LEU A 1 91 ? 0.082 1.675 5.487 1.00 94.94 91 LEU A N 1
ATOM 720 C CA . LEU A 1 91 ? 1.167 0.817 5.961 1.00 94.94 91 LEU A CA 1
ATOM 721 C C . LEU A 1 91 ? 1.671 -0.028 4.782 1.00 94.94 91 LEU A C 1
ATOM 723 O O . LEU A 1 91 ? 0.915 -0.863 4.279 1.00 94.94 91 LEU A O 1
ATOM 727 N N . PRO A 1 92 ? 2.913 0.177 4.312 1.00 93.06 92 PRO A N 1
ATOM 728 C CA . PRO A 1 92 ? 3.477 -0.639 3.243 1.00 93.06 92 PRO A CA 1
ATOM 729 C C . PRO A 1 92 ? 3.581 -2.109 3.664 1.00 93.06 92 PRO A C 1
ATOM 731 O O . PRO A 1 92 ? 4.262 -2.434 4.634 1.00 93.06 92 PRO A O 1
ATOM 734 N N . PHE A 1 93 ? 2.931 -3.006 2.919 1.00 86.44 93 PHE A N 1
ATOM 735 C CA . PHE A 1 93 ? 3.059 -4.461 3.105 1.00 86.44 93 PHE A CA 1
ATOM 736 C C . PHE A 1 93 ? 3.976 -5.112 2.059 1.00 86.44 93 PHE A C 1
ATOM 738 O O . PHE A 1 93 ? 4.465 -6.223 2.253 1.00 86.44 93 PHE A O 1
ATOM 745 N N . SER A 1 94 ? 4.183 -4.431 0.935 1.00 86.12 94 SER A N 1
ATOM 746 C CA . SER A 1 94 ? 5.082 -4.822 -0.142 1.00 86.12 94 SER A CA 1
ATOM 747 C C . SER A 1 94 ? 5.691 -3.568 -0.762 1.00 86.12 94 SER A C 1
ATOM 749 O O . SER A 1 94 ? 5.153 -2.467 -0.624 1.00 86.12 94 SER A O 1
ATOM 751 N N . PHE A 1 95 ? 6.833 -3.728 -1.420 1.00 81.56 95 PHE A N 1
ATOM 752 C CA . PHE A 1 95 ? 7.442 -2.681 -2.225 1.00 81.56 95 PHE A CA 1
ATOM 753 C C . PHE A 1 95 ? 7.918 -3.291 -3.540 1.00 81.56 95 PHE A C 1
ATOM 755 O O . PHE A 1 95 ? 8.297 -4.461 -3.591 1.00 81.56 95 PHE A O 1
ATOM 762 N N . SER A 1 96 ? 7.892 -2.490 -4.597 1.00 81.56 96 SER A N 1
ATOM 763 C CA . SER A 1 96 ? 8.448 -2.838 -5.898 1.00 81.56 96 SER A CA 1
ATOM 764 C C . SER A 1 96 ? 9.324 -1.685 -6.352 1.00 81.56 96 SER A C 1
ATOM 766 O O . SER A 1 96 ? 8.927 -0.527 -6.239 1.00 81.56 96 SER A O 1
ATOM 768 N N . ASN A 1 97 ? 10.507 -1.990 -6.872 1.00 80.25 97 ASN A N 1
ATOM 769 C CA . ASN A 1 97 ? 11.334 -1.033 -7.590 1.00 80.25 97 ASN A CA 1
ATOM 770 C C . ASN A 1 97 ? 11.274 -1.325 -9.091 1.00 80.25 97 ASN A C 1
ATOM 772 O O . ASN A 1 97 ? 11.047 -2.456 -9.520 1.00 80.25 97 ASN A O 1
ATOM 776 N N . VAL A 1 98 ? 11.457 -0.286 -9.898 1.00 85.38 98 VAL A N 1
ATOM 777 C CA . VAL A 1 98 ? 11.581 -0.450 -11.346 1.00 85.38 98 VAL A CA 1
ATOM 778 C C . VAL A 1 98 ? 12.965 -1.020 -11.634 1.00 85.38 98 VAL A C 1
ATOM 780 O O . VAL A 1 98 ? 13.971 -0.430 -11.242 1.00 85.38 98 VAL A O 1
ATOM 783 N N . ILE A 1 99 ? 13.010 -2.164 -12.313 1.00 90.31 99 ILE A N 1
ATOM 784 C CA . ILE A 1 99 ? 14.247 -2.790 -12.786 1.00 90.31 99 ILE A CA 1
ATOM 785 C C . ILE A 1 99 ? 14.158 -3.053 -14.287 1.00 90.31 99 ILE A C 1
ATOM 787 O O . ILE A 1 99 ? 13.074 -3.270 -14.831 1.00 90.31 99 ILE A O 1
ATOM 791 N N . LEU A 1 100 ? 15.311 -3.071 -14.953 1.00 92.38 100 LEU A N 1
ATOM 792 C CA . LEU A 1 100 ? 15.406 -3.513 -16.336 1.00 92.38 100 LEU A CA 1
ATOM 793 C C . LEU A 1 100 ? 15.598 -5.031 -16.375 1.00 92.38 100 LEU A C 1
ATOM 795 O O . LEU A 1 100 ? 16.625 -5.549 -15.940 1.00 92.38 100 LEU A O 1
ATOM 799 N N . ILE A 1 101 ? 14.625 -5.735 -16.947 1.00 94.19 101 ILE A N 1
ATOM 800 C CA . ILE A 1 101 ? 14.756 -7.148 -17.303 1.00 94.19 101 ILE A CA 1
ATOM 801 C C . ILE A 1 101 ? 15.037 -7.210 -18.803 1.00 94.19 101 ILE A C 1
ATOM 803 O O . ILE A 1 101 ? 14.270 -6.673 -19.599 1.00 94.19 101 ILE A O 1
ATOM 807 N N . TYR A 1 102 ? 16.134 -7.856 -19.193 1.00 95.06 102 TYR A N 1
ATOM 808 C CA . TYR A 1 102 ? 16.534 -7.981 -20.594 1.00 95.06 102 TYR A CA 1
ATOM 809 C C . TYR A 1 102 ? 16.975 -9.409 -20.933 1.00 95.06 102 TYR A C 1
ATOM 811 O O . TYR A 1 102 ? 17.422 -10.166 -20.069 1.00 95.06 102 TYR A O 1
ATOM 819 N N . ASN A 1 103 ? 16.841 -9.782 -22.210 1.00 97.06 103 ASN A N 1
ATOM 820 C CA . ASN A 1 103 ? 17.284 -11.078 -22.721 1.00 97.06 103 ASN A CA 1
ATOM 821 C C . ASN A 1 103 ? 18.761 -11.003 -23.132 1.00 97.06 103 ASN A C 1
ATOM 823 O O . ASN A 1 103 ? 19.085 -10.388 -24.146 1.00 97.06 103 ASN A O 1
ATOM 827 N N . LYS A 1 104 ? 19.638 -11.665 -22.372 1.00 97.12 104 LYS A N 1
ATOM 828 C CA . LYS A 1 104 ? 21.087 -11.688 -22.624 1.00 97.12 104 LYS A CA 1
ATOM 829 C C . LYS A 1 104 ? 21.454 -12.244 -24.003 1.00 97.12 104 LYS A C 1
ATOM 831 O O . LYS A 1 104 ? 22.311 -11.668 -24.662 1.00 97.12 104 LYS A O 1
ATOM 836 N N . GLU A 1 105 ? 20.743 -13.259 -24.499 1.00 97.81 105 GLU A N 1
ATOM 837 C CA . GLU A 1 105 ? 21.039 -13.860 -25.808 1.00 97.81 105 GLU A CA 1
ATOM 838 C C . GLU A 1 105 ? 20.876 -12.866 -26.963 1.00 97.81 105 GLU A C 1
ATOM 840 O O . GLU A 1 105 ? 21.567 -12.971 -27.974 1.00 97.81 105 GLU A O 1
ATOM 845 N N . LEU A 1 106 ? 19.953 -11.905 -26.843 1.00 97.88 106 LEU A N 1
ATOM 846 C CA . LEU A 1 106 ? 19.782 -10.869 -27.864 1.00 97.88 106 LEU A CA 1
ATOM 847 C C . LEU A 1 106 ? 20.967 -9.897 -27.879 1.00 97.88 106 LEU A C 1
ATOM 849 O O . LEU A 1 106 ? 21.369 -9.460 -28.955 1.00 97.88 106 LEU A O 1
ATOM 853 N N . PHE A 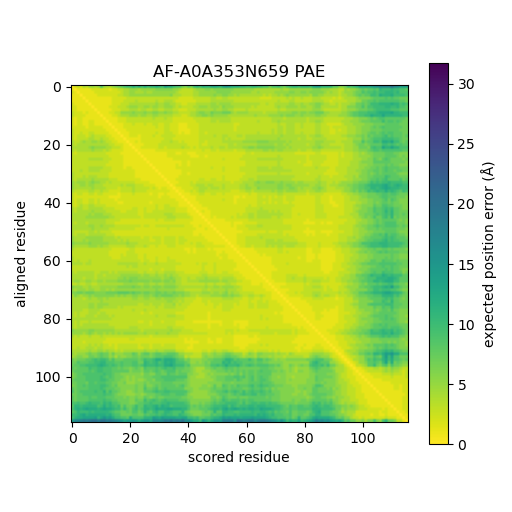1 107 ? 21.542 -9.598 -26.713 1.00 97.88 107 PHE A N 1
ATOM 854 C CA . PHE A 1 107 ? 22.734 -8.756 -26.601 1.00 97.88 107 PHE A CA 1
ATOM 855 C C . PHE A 1 107 ? 23.970 -9.478 -27.144 1.00 97.88 107 PHE A C 1
ATOM 857 O O . PHE A 1 107 ? 24.713 -8.896 -27.933 1.00 97.88 107 PHE A O 1
ATOM 864 N N . ASP A 1 108 ? 24.127 -10.763 -26.816 1.00 97.81 108 ASP A N 1
ATOM 865 C CA . ASP A 1 108 ? 25.230 -11.592 -27.312 1.00 97.81 108 ASP A CA 1
ATOM 866 C C . ASP A 1 108 ? 25.191 -11.722 -28.842 1.00 97.81 108 ASP A C 1
ATOM 868 O O . ASP A 1 108 ? 26.203 -11.522 -29.512 1.00 97.81 108 ASP A O 1
ATOM 872 N N . LYS A 1 109 ? 24.006 -11.986 -29.419 1.00 97.94 109 LYS A N 1
ATOM 873 C CA . LYS A 1 109 ? 23.810 -12.060 -30.881 1.00 97.94 109 LYS A CA 1
ATOM 874 C C . LYS A 1 109 ? 24.123 -10.744 -31.588 1.00 97.94 109 LYS A C 1
ATOM 876 O O . LYS A 1 109 ? 24.589 -10.765 -32.723 1.00 97.94 109 LYS A O 1
ATOM 881 N N . ALA A 1 110 ? 23.844 -9.617 -30.940 1.00 97.25 110 ALA A N 1
ATOM 882 C CA . ALA A 1 110 ? 24.132 -8.291 -31.473 1.00 97.25 110 ALA A CA 1
ATOM 883 C C . ALA A 1 110 ? 25.588 -7.843 -31.235 1.00 97.25 110 ALA A C 1
ATOM 885 O O . ALA A 1 110 ? 26.002 -6.834 -31.801 1.00 97.25 110 ALA A O 1
ATOM 886 N N . GLY A 1 111 ? 26.367 -8.570 -30.423 1.00 97.19 111 GLY A N 1
ATOM 887 C CA . GLY A 1 111 ? 27.759 -8.234 -30.113 1.00 97.19 111 GLY A CA 1
ATOM 888 C C . GLY A 1 111 ? 27.923 -6.946 -29.297 1.00 97.19 111 GLY A C 1
ATOM 889 O O . GLY A 1 111 ? 28.945 -6.274 -29.428 1.00 97.19 111 GLY A O 1
ATOM 890 N N . ILE A 1 112 ? 26.925 -6.577 -28.486 1.00 96.94 112 ILE A N 1
ATOM 891 C CA . ILE A 1 112 ? 26.929 -5.349 -27.673 1.00 96.94 112 ILE A CA 1
ATOM 892 C C . ILE A 1 112 ? 27.014 -5.653 -26.172 1.00 96.94 112 ILE A C 1
ATOM 894 O O . ILE A 1 112 ? 26.607 -6.717 -25.709 1.00 96.94 112 ILE A O 1
ATOM 898 N N . ALA A 1 113 ? 27.523 -4.690 -25.399 1.00 96.38 113 ALA A N 1
ATOM 899 C CA . ALA A 1 113 ? 27.623 -4.801 -23.946 1.00 96.38 113 ALA A CA 1
ATOM 900 C C . ALA A 1 113 ? 26.244 -4.794 -23.263 1.00 96.38 113 ALA A C 1
ATOM 902 O O . ALA A 1 113 ? 25.296 -4.171 -23.744 1.00 96.38 113 ALA A O 1
ATOM 903 N N . TYR A 1 114 ? 26.148 -5.463 -22.112 1.00 96.62 114 TYR A N 1
ATOM 904 C CA . TYR A 1 114 ? 24.928 -5.490 -21.306 1.00 96.62 114 TYR A CA 1
ATOM 905 C C . TYR A 1 114 ? 24.649 -4.135 -20.633 1.00 96.62 114 TYR A C 1
ATOM 907 O O . TYR A 1 114 ? 25.601 -3.434 -20.282 1.00 96.62 114 TYR A O 1
ATOM 915 N N . PRO A 1 115 ? 23.371 -3.773 -20.398 1.00 92.81 115 PRO A N 1
ATOM 916 C CA . PRO A 1 115 ? 23.017 -2.565 -19.655 1.00 92.81 115 PRO A CA 1
ATOM 917 C C . PRO A 1 115 ? 23.565 -2.603 -18.219 1.00 92.81 115 PRO A C 1
ATOM 919 O O . PRO A 1 115 ? 23.529 -3.659 -17.579 1.00 92.81 115 PRO A O 1
ATOM 922 N N . THR A 1 116 ? 24.028 -1.451 -17.723 1.00 88.25 116 THR A N 1
ATOM 923 C CA . THR A 1 116 ? 24.507 -1.226 -16.343 1.00 88.25 116 THR A CA 1
ATOM 924 C C . THR A 1 116 ? 23.620 -0.250 -15.597 1.00 88.25 116 THR A C 1
ATOM 926 O O . THR A 1 116 ? 23.229 0.750 -16.242 1.00 88.25 116 THR A O 1
#

Mean predicted aligned error: 4.38 Å

pLDDT: mean 94.37, std 3.35, range [80.25, 97.94]

Solvent-accessible surface area (backbone atoms only — not comparable to full-atom values): 7790 Å² total; per-residue (Å²): 109,69,74,60,52,34,67,79,35,74,92,52,82,86,85,86,85,88,66,61,77,94,50,36,64,64,52,49,52,52,22,54,77,67,73,63,59,72,99,73,80,90,76,57,72,88,55,41,64,61,43,55,74,67,66,78,56,66,71,37,60,67,56,36,61,75,66,66,56,73,62,83,86,44,60,66,69,61,44,54,64,34,46,58,98,92,37,40,55,53,79,69,87,73,87,83,80,94,76,90,85,79,68,63,68,62,34,61,76,68,73,50,83,79,91,131